Protein AF-A0A7X3UVV7-F1 (afdb_monomer_lite)

Radius of gyration: 14.04 Å; chains: 1; bounding box: 35×24×39 Å

Foldseek 3Di:
DVVPPDPDPVSVVLFVVCQVVVAKDWDWDADPNFIKTKIKHFDFQQDPVSLVPLLPDPPRPDNPHDGGHRRTIDIDIDTPD

Sequence (81 aa):
NSQNAPASDHERQMLEQVVEFGEVMEGEVTSNDKRYFQAIYPDRAVSRACVSCHNAHTESPKRDFKLNDVMGGLVIEVPLD

Secondary structure (DSSP, 8-state):
-GGGS-SSHHHHHHHHHHH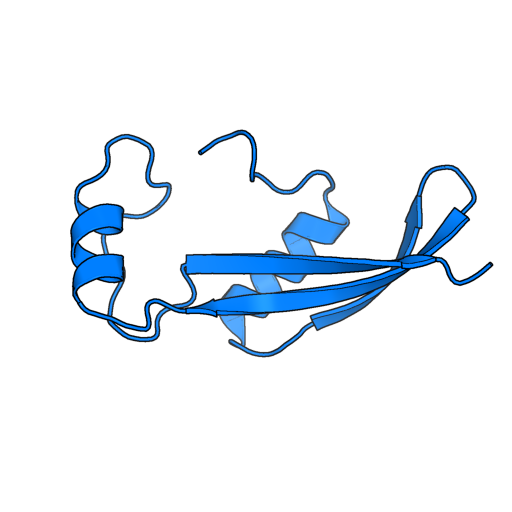HH-S-EEEEEEETTEEEEEEEEEEE--SHHHHHHHHH-TT-S-S---TT-EEEEEEEEEE--

pLDDT: mean 93.43, std 4.6, range [71.75, 98.06]

Structure (mmCIF, N/CA/C/O backbone):
data_AF-A0A7X3UVV7-F1
#
_entry.id   AF-A0A7X3UVV7-F1
#
loop_
_atom_site.group_PDB
_atom_site.id
_atom_site.type_symbol
_atom_site.label_atom_id
_atom_site.label_alt_id
_atom_site.label_comp_id
_atom_site.label_asym_id
_atom_site.label_entity_id
_atom_site.label_seq_id
_atom_site.pdbx_PDB_ins_code
_atom_site.Cartn_x
_atom_site.Cartn_y
_atom_site.Cartn_z
_atom_site.occupancy
_atom_site.B_iso_or_equiv
_atom_site.auth_seq_id
_atom_site.auth_comp_id
_atom_site.auth_asym_id
_atom_site.auth_atom_id
_atom_site.pdbx_PDB_model_num
ATOM 1 N N . ASN A 1 1 ? 9.100 7.636 -0.118 1.00 71.75 1 ASN A N 1
ATOM 2 C CA . ASN A 1 1 ? 8.155 8.596 0.493 1.00 71.75 1 ASN A CA 1
ATOM 3 C C . ASN A 1 1 ? 7.985 8.266 1.972 1.00 71.75 1 ASN A C 1
ATOM 5 O O . ASN A 1 1 ? 7.352 7.268 2.288 1.00 71.75 1 ASN A O 1
ATOM 9 N N . SER A 1 2 ? 8.568 9.069 2.862 1.00 78.12 2 SER A N 1
ATOM 10 C CA . SER A 1 2 ? 8.499 8.861 4.318 1.00 78.12 2 SER A CA 1
ATOM 11 C C . SER A 1 2 ? 7.114 9.116 4.915 1.00 78.12 2 SER A C 1
ATOM 13 O O . SER A 1 2 ? 6.818 8.580 5.975 1.00 78.12 2 SER A O 1
ATOM 15 N N . GLN A 1 3 ? 6.256 9.886 4.237 1.00 85.50 3 GLN A N 1
ATOM 16 C CA . GLN A 1 3 ? 4.892 10.166 4.704 1.00 85.50 3 GLN A CA 1
ATOM 17 C C . GLN A 1 3 ? 3.974 8.939 4.636 1.00 85.50 3 GLN A C 1
ATOM 19 O O . GL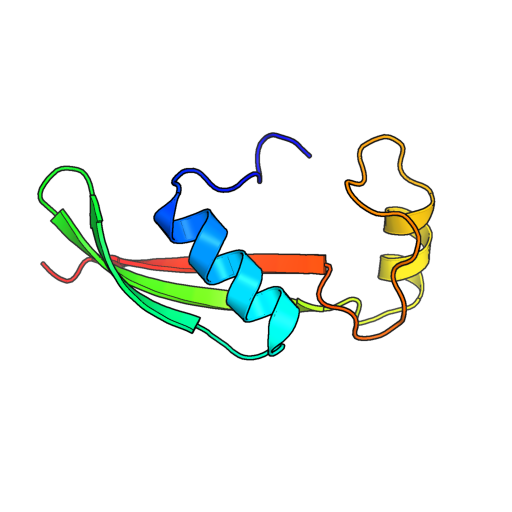N A 1 3 ? 2.968 8.903 5.330 1.00 85.50 3 GLN A O 1
ATOM 24 N N . ASN A 1 4 ? 4.335 7.938 3.825 1.00 86.19 4 ASN A N 1
ATOM 25 C CA . ASN A 1 4 ? 3.580 6.693 3.662 1.00 86.19 4 ASN A CA 1
ATOM 26 C C . ASN A 1 4 ? 4.232 5.524 4.424 1.00 86.19 4 ASN A C 1
ATOM 28 O O . ASN A 1 4 ? 4.010 4.365 4.082 1.00 86.19 4 ASN A O 1
ATOM 32 N N . ALA A 1 5 ? 5.122 5.811 5.377 1.00 88.12 5 ALA A N 1
ATOM 33 C CA . ALA A 1 5 ? 5.660 4.776 6.248 1.00 88.12 5 ALA A CA 1
ATOM 34 C C . ALA A 1 5 ? 4.576 4.315 7.242 1.00 88.12 5 ALA A C 1
ATOM 36 O O . ALA A 1 5 ? 3.736 5.136 7.614 1.00 88.12 5 ALA A O 1
ATOM 37 N N . PRO A 1 6 ? 4.619 3.054 7.713 1.00 89.44 6 PRO A N 1
ATOM 38 C CA . PRO A 1 6 ? 3.671 2.564 8.709 1.00 89.44 6 PRO A CA 1
ATOM 39 C C . PRO A 1 6 ? 3.603 3.477 9.936 1.00 89.44 6 PRO A C 1
ATOM 41 O O . PRO A 1 6 ? 4.645 3.841 10.494 1.00 89.44 6 PRO A O 1
ATOM 44 N N . ALA A 1 7 ? 2.389 3.818 10.369 1.00 87.44 7 ALA A N 1
ATOM 45 C CA . ALA A 1 7 ? 2.142 4.725 11.487 1.00 87.44 7 ALA A CA 1
ATOM 46 C C . ALA A 1 7 ? 2.244 4.030 12.857 1.00 87.44 7 ALA A C 1
ATOM 48 O O . ALA A 1 7 ? 2.366 4.700 13.884 1.00 87.44 7 ALA A O 1
ATOM 49 N N . SER A 1 8 ? 2.219 2.694 12.888 1.00 87.38 8 SER A N 1
ATOM 50 C CA . SER A 1 8 ? 2.341 1.885 14.106 1.00 87.38 8 SER A CA 1
ATOM 51 C C . SER A 1 8 ? 3.155 0.606 13.885 1.00 87.38 8 SER A C 1
ATOM 53 O O . SER A 1 8 ? 3.360 0.162 12.753 1.00 87.38 8 SER A O 1
ATOM 55 N N . ASP A 1 9 ? 3.605 -0.022 14.976 1.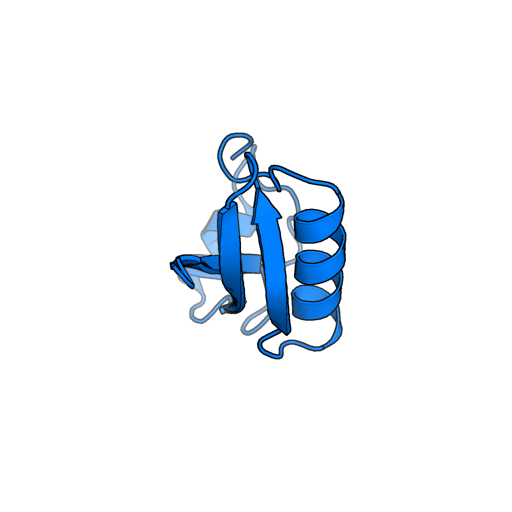00 89.94 9 ASP A N 1
ATOM 56 C CA . ASP A 1 9 ? 4.278 -1.328 14.915 1.00 89.94 9 ASP A CA 1
ATOM 57 C C . ASP A 1 9 ? 3.339 -2.437 14.427 1.00 89.94 9 ASP A C 1
ATOM 59 O O . ASP A 1 9 ? 3.778 -3.355 13.738 1.00 89.94 9 ASP A O 1
ATOM 63 N N . HIS A 1 10 ? 2.045 -2.327 14.739 1.00 87.56 10 HIS A N 1
ATOM 64 C CA . HIS A 1 10 ? 1.030 -3.256 14.254 1.00 87.56 10 HIS A CA 1
ATOM 65 C C . HIS A 1 10 ? 0.882 -3.172 12.731 1.00 87.56 10 HIS A C 1
ATOM 67 O O . HIS A 1 10 ? 0.975 -4.184 12.042 1.00 87.56 10 HIS A O 1
ATOM 73 N N . GLU A 1 11 ? 0.743 -1.956 12.199 1.00 90.50 11 GLU A N 1
ATOM 74 C CA . GLU A 1 11 ? 0.669 -1.724 10.755 1.00 90.50 11 GLU A CA 1
ATOM 75 C C . GLU A 1 11 ? 1.946 -2.195 10.048 1.00 90.50 11 GLU A C 1
ATOM 77 O O . GLU A 1 11 ? 1.870 -2.800 8.982 1.00 90.50 11 GLU A O 1
ATOM 82 N N . ARG A 1 12 ? 3.124 -1.996 10.662 1.00 92.56 12 ARG A N 1
ATOM 83 C CA . ARG A 1 12 ? 4.390 -2.512 10.124 1.00 92.56 12 ARG A CA 1
ATOM 84 C C . ARG A 1 12 ? 4.373 -4.036 10.005 1.00 92.56 12 ARG A C 1
ATOM 86 O O . ARG A 1 12 ? 4.684 -4.549 8.937 1.00 92.56 12 ARG A O 1
ATOM 93 N N . GLN A 1 13 ? 3.989 -4.744 11.066 1.00 93.06 13 GLN A N 1
ATOM 94 C CA . GLN A 1 13 ? 3.937 -6.211 11.070 1.00 93.06 13 GLN A CA 1
ATOM 95 C C . GLN A 1 13 ? 2.914 -6.755 10.068 1.00 93.06 13 GLN A C 1
ATOM 97 O O . GLN A 1 13 ? 3.178 -7.744 9.387 1.00 93.06 13 GLN A O 1
ATOM 102 N N . MET A 1 14 ? 1.750 -6.111 9.954 1.00 93.19 14 MET A N 1
ATOM 103 C CA . MET A 1 14 ? 0.743 -6.495 8.966 1.00 93.19 14 MET A CA 1
ATOM 104 C C . MET A 1 14 ? 1.239 -6.244 7.539 1.00 93.19 14 MET A C 1
ATOM 106 O O . MET A 1 14 ? 1.089 -7.108 6.679 1.00 93.19 14 MET A O 1
ATOM 110 N N . LEU A 1 15 ? 1.893 -5.107 7.282 1.00 94.00 15 LEU A N 1
ATOM 111 C CA . LEU A 1 15 ? 2.483 -4.810 5.978 1.00 94.00 15 LEU A CA 1
ATOM 112 C C . LEU A 1 15 ? 3.601 -5.799 5.612 1.00 94.00 15 LEU A C 1
ATOM 114 O O . LEU A 1 15 ? 3.693 -6.205 4.457 1.00 94.00 15 LEU A O 1
ATOM 118 N N . GLU A 1 16 ? 4.429 -6.216 6.571 1.00 94.44 16 GLU A N 1
ATOM 119 C CA . GLU A 1 16 ? 5.443 -7.258 6.361 1.00 94.44 16 GLU A CA 1
ATOM 120 C C . GLU A 1 16 ? 4.804 -8.581 5.912 1.00 94.44 16 GLU A C 1
ATOM 122 O O . GLU A 1 16 ? 5.270 -9.177 4.942 1.00 94.44 16 GLU A O 1
ATOM 127 N N . GLN A 1 17 ? 3.683 -8.983 6.522 1.00 95.81 17 GLN A N 1
ATOM 128 C CA . GLN A 1 17 ? 2.922 -10.170 6.110 1.00 95.81 17 GLN A CA 1
ATOM 129 C C . GLN A 1 17 ? 2.298 -10.009 4.716 1.00 95.81 17 GLN A C 1
ATOM 131 O O . GLN A 1 17 ? 2.364 -10.931 3.905 1.00 95.81 17 GLN A O 1
ATOM 136 N N . VAL A 1 18 ? 1.761 -8.829 4.384 1.00 96.56 18 VAL A N 1
ATOM 137 C CA . VAL A 1 18 ? 1.270 -8.529 3.025 1.00 96.56 18 VAL A CA 1
ATOM 138 C C . VAL A 1 18 ? 2.393 -8.664 1.995 1.00 96.56 18 VAL A C 1
ATOM 140 O O . VAL A 1 18 ? 2.176 -9.194 0.906 1.00 96.56 18 VAL A O 1
ATOM 143 N N . VAL A 1 19 ? 3.601 -8.195 2.315 1.00 94.56 19 VAL A N 1
ATOM 144 C CA . VAL A 1 19 ? 4.768 -8.308 1.429 1.00 94.56 19 VAL A CA 1
ATOM 145 C C . VAL A 1 19 ? 5.242 -9.759 1.306 1.00 94.56 19 VAL A C 1
ATOM 147 O O . VAL A 1 19 ? 5.605 -10.175 0.205 1.00 94.56 19 VAL A O 1
ATOM 150 N N . GLU A 1 20 ? 5.231 -10.525 2.399 1.00 94.81 20 GLU A N 1
ATOM 151 C CA . GLU A 1 20 ? 5.658 -11.928 2.433 1.00 94.81 20 GLU A CA 1
ATOM 152 C C . GLU A 1 20 ? 4.692 -12.852 1.681 1.00 94.81 20 GLU A C 1
ATOM 154 O O . GLU A 1 20 ? 5.112 -13.608 0.803 1.00 94.81 20 GLU A O 1
ATOM 159 N N . PHE A 1 21 ? 3.398 -12.779 1.996 1.00 95.81 21 PHE A N 1
ATOM 160 C CA . PHE A 1 21 ? 2.387 -13.681 1.442 1.00 95.81 21 PHE A CA 1
ATOM 161 C C . PHE A 1 21 ? 1.783 -13.162 0.137 1.00 95.81 21 PHE A C 1
ATOM 163 O O . PHE A 1 21 ? 1.330 -13.940 -0.702 1.00 95.81 21 PHE A O 1
ATOM 170 N N . GLY A 1 22 ? 1.788 -11.845 -0.076 1.00 95.81 22 GLY A N 1
ATOM 171 C CA . GLY A 1 22 ? 1.119 -11.230 -1.219 1.00 95.81 22 GLY A CA 1
ATOM 172 C C . GLY A 1 22 ? -0.409 -11.306 -1.143 1.00 95.81 22 GLY A C 1
ATOM 173 O O . GLY A 1 22 ? -1.077 -11.163 -2.170 1.00 95.81 22 GLY A O 1
ATOM 174 N N . GLU A 1 23 ? -0.964 -11.537 0.039 1.00 96.56 23 GLU A N 1
ATOM 175 C CA . GLU A 1 23 ? -2.403 -11.618 0.274 1.00 96.56 23 GLU A CA 1
ATOM 176 C C . GLU A 1 23 ? -2.889 -10.413 1.083 1.00 96.56 23 GLU A C 1
ATOM 178 O O . GLU A 1 23 ? -2.093 -9.637 1.616 1.00 96.56 23 GLU A O 1
ATOM 183 N N . VAL A 1 24 ? -4.208 -10.217 1.110 1.00 97.19 24 VAL A N 1
ATOM 184 C CA . VAL A 1 24 ? -4.821 -9.211 1.979 1.00 97.19 24 VAL A CA 1
ATOM 185 C C . VAL A 1 24 ? -4.682 -9.662 3.431 1.00 97.19 24 VAL A C 1
ATOM 187 O O . VAL A 1 24 ? -4.945 -10.820 3.748 1.00 97.19 24 VAL A O 1
ATOM 190 N N . MET A 1 25 ? -4.282 -8.743 4.305 1.00 96.25 25 MET A N 1
ATOM 191 C CA . MET A 1 25 ? -4.261 -8.976 5.748 1.00 96.25 25 MET A CA 1
ATOM 192 C C . MET A 1 25 ? -5.382 -8.173 6.394 1.00 96.25 25 MET A C 1
ATOM 194 O O . MET A 1 25 ? -5.476 -6.966 6.175 1.00 96.25 25 MET A O 1
ATOM 198 N N . GLU A 1 26 ? -6.231 -8.840 7.169 1.00 95.31 26 GLU A N 1
ATOM 199 C CA . GLU A 1 26 ? -7.409 -8.257 7.812 1.00 95.31 26 GLU A CA 1
ATOM 200 C C . GLU A 1 26 ? -7.336 -8.448 9.330 1.00 95.31 26 GLU A C 1
ATOM 202 O O . GLU A 1 26 ? -6.819 -9.455 9.819 1.00 95.31 26 GLU A O 1
ATOM 207 N N . GLY A 1 27 ? -7.881 -7.500 10.086 1.00 92.12 27 GLY A N 1
ATOM 208 C CA . GLY A 1 27 ? -7.923 -7.577 11.540 1.00 92.12 27 GLY A CA 1
ATOM 209 C C . GLY A 1 27 ? -8.728 -6.452 12.174 1.00 92.12 27 GLY A C 1
ATOM 210 O O . GLY A 1 27 ? -9.222 -5.551 11.500 1.00 92.12 27 GLY A O 1
ATOM 211 N N . GLU A 1 28 ? -8.856 -6.499 13.495 1.00 93.06 28 GLU A N 1
ATOM 212 C CA . GLU A 1 28 ? -9.390 -5.386 14.276 1.00 93.06 28 GLU A CA 1
ATOM 213 C C . GLU A 1 28 ? -8.257 -4.658 14.994 1.00 93.06 28 GLU A C 1
ATOM 215 O O . GLU A 1 28 ? -7.384 -5.286 15.596 1.00 93.06 28 GLU A O 1
ATOM 220 N N . VAL A 1 29 ? -8.303 -3.328 14.974 1.00 91.31 29 VAL A N 1
ATOM 221 C CA . VAL A 1 29 ? -7.331 -2.465 15.646 1.00 91.31 29 VAL A CA 1
ATOM 222 C C . VAL A 1 29 ? -8.043 -1.457 16.535 1.00 91.31 29 VAL A C 1
ATOM 224 O O . VAL A 1 29 ? -9.101 -0.929 16.188 1.00 91.31 29 VAL A O 1
ATOM 227 N N . THR A 1 30 ? -7.447 -1.168 17.690 1.00 90.62 30 THR A N 1
ATOM 228 C CA . THR A 1 30 ? -7.911 -0.099 18.579 1.00 90.62 30 THR A CA 1
ATOM 229 C C . THR A 1 30 ? -6.972 1.088 18.454 1.00 90.62 30 THR A C 1
ATOM 231 O O . THR A 1 30 ? -5.775 0.965 18.708 1.00 90.62 30 THR A O 1
ATOM 234 N N . SER A 1 31 ? -7.519 2.247 18.095 1.00 85.50 31 SER A N 1
ATOM 235 C CA . SER A 1 31 ? -6.784 3.506 17.980 1.00 85.50 31 SER A CA 1
ATOM 236 C C . SER A 1 31 ? -7.594 4.636 18.608 1.00 85.50 31 SER A C 1
ATOM 238 O O . SER A 1 31 ? -8.765 4.820 18.277 1.00 85.50 31 SER A O 1
ATOM 240 N N . ASN A 1 32 ? -6.980 5.391 19.528 1.00 87.56 32 ASN A N 1
ATOM 241 C CA . ASN A 1 32 ? -7.632 6.469 20.288 1.00 87.56 32 ASN A CA 1
ATOM 242 C C . ASN A 1 32 ? -8.974 6.039 20.917 1.00 87.56 32 ASN A C 1
ATOM 244 O O . ASN A 1 32 ? -9.991 6.706 20.725 1.00 87.56 32 ASN A O 1
ATOM 248 N N . ASP A 1 33 ? -8.976 4.890 21.601 1.00 90.19 33 ASP A N 1
ATOM 249 C CA . ASP A 1 33 ? -10.152 4.287 22.251 1.00 90.19 33 ASP A CA 1
ATOM 250 C C . ASP A 1 33 ? -11.329 3.957 21.309 1.00 90.19 33 ASP A C 1
ATOM 252 O O . ASP A 1 33 ? -12.439 3.693 21.766 1.00 90.19 33 ASP A O 1
ATOM 256 N N . LYS A 1 34 ? -11.093 3.932 19.992 1.00 92.56 34 LYS A N 1
ATOM 257 C CA . LYS A 1 34 ? -12.061 3.508 18.974 1.00 92.56 34 LYS A CA 1
ATOM 258 C C . LYS A 1 34 ? -11.598 2.235 18.288 1.00 92.56 34 LYS A C 1
ATOM 260 O O . LYS A 1 34 ? -10.403 2.064 18.040 1.00 92.56 34 LYS A O 1
ATOM 265 N N . ARG A 1 35 ? -12.547 1.361 17.958 1.00 94.62 35 ARG A N 1
ATOM 266 C CA . ARG A 1 35 ? -12.284 0.116 17.233 1.00 94.62 35 ARG A CA 1
ATOM 267 C C . ARG A 1 35 ? -12.492 0.312 15.739 1.00 94.62 35 ARG A C 1
ATOM 269 O O . ARG A 1 35 ? -13.471 0.923 15.312 1.00 94.62 35 ARG A O 1
ATOM 276 N N . TYR A 1 36 ? -11.583 -0.250 14.959 1.00 94.75 36 TYR A N 1
ATOM 277 C CA . TYR A 1 36 ? -11.637 -0.250 13.506 1.00 94.75 36 TYR A CA 1
ATOM 278 C C . TYR A 1 36 ? -11.434 -1.668 12.994 1.00 94.75 36 TYR A C 1
ATOM 280 O O . TYR A 1 36 ? -10.593 -2.405 13.505 1.00 94.75 36 TYR A O 1
ATOM 288 N N . PHE A 1 37 ? -12.170 -2.026 11.951 1.00 94.94 37 PHE A N 1
ATOM 289 C CA . PHE A 1 37 ? -11.758 -3.088 11.051 1.00 94.94 37 PHE A CA 1
ATOM 290 C C . PHE A 1 37 ? -10.683 -2.523 10.125 1.00 94.94 37 PHE A C 1
ATOM 292 O O . PHE A 1 37 ? -10.917 -1.509 9.466 1.00 94.94 37 PHE A O 1
ATOM 299 N N . GLN A 1 38 ? -9.519 -3.160 10.085 1.00 94.75 38 GLN A N 1
ATOM 300 C CA . GLN A 1 38 ? -8.399 -2.783 9.234 1.00 94.75 38 GLN A CA 1
ATOM 301 C C . GLN A 1 38 ? -8.140 -3.888 8.208 1.00 94.75 38 GLN A C 1
ATOM 303 O O . GLN A 1 38 ? -8.051 -5.062 8.560 1.00 94.75 38 GLN A O 1
ATOM 308 N N . ALA A 1 39 ? -7.977 -3.501 6.945 1.00 96.00 39 ALA A N 1
ATOM 309 C CA . ALA A 1 39 ? -7.532 -4.378 5.869 1.00 96.00 39 ALA A CA 1
ATOM 310 C C . ALA A 1 39 ? -6.376 -3.727 5.104 1.00 96.00 39 ALA A C 1
ATOM 312 O O . ALA A 1 39 ? -6.473 -2.562 4.712 1.00 96.00 39 ALA A O 1
ATOM 313 N N . ILE A 1 40 ? -5.292 -4.470 4.870 1.00 96.62 40 ILE A N 1
ATOM 314 C CA . ILE A 1 40 ? -4.134 -4.015 4.096 1.00 96.62 40 ILE A CA 1
ATOM 315 C C . ILE A 1 40 ? -4.044 -4.828 2.806 1.00 96.62 40 ILE A C 1
ATOM 317 O O . ILE A 1 40 ? -3.794 -6.032 2.829 1.00 96.62 40 ILE A O 1
ATOM 321 N N . TYR A 1 41 ? -4.241 -4.158 1.673 1.00 97.12 41 TYR A N 1
ATOM 322 C CA . TYR A 1 41 ? -4.203 -4.767 0.343 1.00 97.12 41 TYR A CA 1
ATOM 323 C C . TYR A 1 41 ? -2.815 -4.619 -0.286 1.00 97.12 41 TYR A C 1
ATOM 325 O O . TYR A 1 41 ? -2.272 -3.515 -0.249 1.00 97.12 41 TYR A O 1
ATOM 333 N N . PRO A 1 42 ? -2.252 -5.664 -0.921 1.00 97.62 42 PRO A N 1
ATOM 334 C CA . PRO A 1 42 ? -0.946 -5.582 -1.571 1.00 97.62 42 PRO A CA 1
ATOM 335 C C . PRO A 1 42 ? -0.980 -4.638 -2.778 1.00 97.62 42 PRO A C 1
ATOM 337 O O . PRO A 1 42 ? -1.685 -4.891 -3.758 1.00 97.62 42 PRO A O 1
ATOM 340 N N . ASP A 1 43 ? -0.158 -3.589 -2.750 1.00 96.44 43 ASP A N 1
ATOM 341 C CA . ASP A 1 43 ? 0.081 -2.736 -3.915 1.00 96.44 43 ASP A CA 1
ATOM 342 C C . ASP A 1 43 ? 1.185 -3.358 -4.772 1.00 96.44 43 ASP A C 1
ATOM 344 O O . ASP A 1 43 ? 2.353 -3.411 -4.379 1.00 96.44 43 ASP A O 1
ATOM 348 N N . ARG A 1 44 ? 0.804 -3.896 -5.931 1.00 97.44 44 ARG A N 1
ATOM 349 C CA . ARG A 1 44 ? 1.701 -4.663 -6.798 1.00 97.44 44 ARG A CA 1
ATOM 350 C C . ARG A 1 44 ? 2.264 -3.807 -7.917 1.00 97.44 44 ARG A C 1
ATOM 352 O O . ARG A 1 44 ? 1.586 -2.964 -8.497 1.00 97.44 44 ARG A O 1
ATOM 359 N N . ALA A 1 45 ? 3.491 -4.115 -8.323 1.00 97.50 45 ALA A N 1
ATOM 360 C CA . ALA A 1 45 ? 4.091 -3.571 -9.532 1.00 97.50 45 ALA A CA 1
ATOM 361 C C . ALA A 1 45 ? 3.386 -4.126 -10.788 1.00 97.50 45 ALA A C 1
ATOM 363 O O . ALA A 1 45 ? 3.892 -5.028 -11.453 1.00 97.50 45 ALA A O 1
ATOM 364 N N . VAL A 1 46 ? 2.202 -3.602 -11.115 1.00 97.06 46 VAL A N 1
ATOM 365 C CA . VAL A 1 46 ? 1.321 -4.120 -12.181 1.00 97.06 46 VAL A 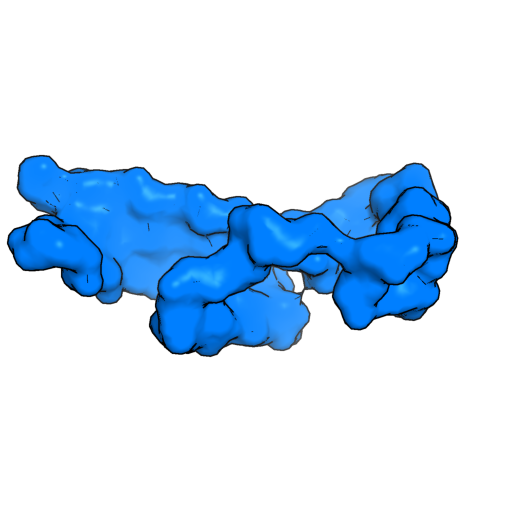CA 1
ATOM 366 C C . VAL A 1 46 ? 1.791 -3.782 -13.597 1.00 97.06 46 VAL A C 1
ATOM 368 O O . VAL A 1 46 ? 1.296 -4.341 -14.574 1.00 97.06 46 VAL A O 1
ATOM 371 N N . SER A 1 47 ? 2.750 -2.864 -13.744 1.00 97.94 47 SER A N 1
ATOM 372 C CA . SER A 1 47 ? 3.286 -2.474 -15.048 1.00 97.94 47 SER A CA 1
ATOM 373 C C . SER A 1 47 ? 4.795 -2.243 -15.014 1.00 97.94 47 SER A C 1
ATOM 375 O O . SER A 1 47 ? 5.397 -1.987 -13.970 1.00 97.94 47 SER A O 1
ATOM 377 N N . ARG A 1 48 ? 5.421 -2.258 -16.198 1.00 97.12 48 ARG A N 1
ATOM 378 C CA . ARG A 1 48 ? 6.842 -1.902 -16.352 1.00 97.12 48 ARG A CA 1
ATOM 379 C C . ARG A 1 48 ? 7.141 -0.471 -15.904 1.00 97.12 48 ARG A C 1
ATOM 381 O O . ARG A 1 48 ? 8.246 -0.212 -15.440 1.00 97.12 48 ARG A O 1
ATOM 388 N N . ALA A 1 49 ? 6.177 0.443 -16.029 1.00 97.31 49 ALA A N 1
ATOM 389 C CA . ALA A 1 49 ? 6.342 1.822 -15.583 1.00 97.31 49 ALA A CA 1
ATOM 390 C C . ALA A 1 49 ? 6.470 1.902 -14.053 1.00 97.31 49 ALA A C 1
ATOM 392 O O . ALA A 1 49 ? 7.337 2.626 -13.565 1.00 97.31 49 ALA A O 1
ATOM 393 N N . CYS A 1 50 ? 5.689 1.095 -13.316 1.00 96.81 50 CYS A N 1
ATOM 394 C CA . CYS A 1 50 ? 5.804 0.958 -11.860 1.00 96.81 50 CYS A CA 1
ATOM 395 C C . CYS A 1 50 ? 7.238 0.560 -11.482 1.00 96.81 50 CYS A C 1
ATOM 397 O O . CYS A 1 50 ? 7.919 1.279 -10.758 1.00 96.81 50 CYS A O 1
ATOM 399 N N . VAL A 1 51 ? 7.744 -0.527 -12.074 1.00 98.06 51 VAL A N 1
ATOM 400 C CA . VAL A 1 51 ? 9.105 -1.022 -11.811 1.00 98.06 51 VAL A CA 1
ATOM 401 C C . VAL A 1 51 ? 10.170 0.020 -12.165 1.00 98.06 51 VAL A C 1
ATOM 403 O O . VAL A 1 51 ? 11.064 0.294 -11.369 1.00 98.06 51 VAL A O 1
ATOM 406 N N . SER A 1 52 ? 10.080 0.621 -13.354 1.00 97.75 52 SER A N 1
ATOM 407 C CA . SER A 1 52 ? 11.100 1.547 -13.853 1.00 97.75 52 SER A CA 1
ATOM 408 C C . SER A 1 52 ? 11.235 2.792 -12.983 1.00 97.75 52 SER A C 1
ATOM 410 O O . SER A 1 52 ? 12.354 3.214 -12.705 1.00 97.75 52 SER A O 1
ATOM 412 N N . CYS A 1 53 ? 10.116 3.396 -12.576 1.00 96.38 53 CYS A N 1
ATOM 413 C CA . CYS A 1 53 ? 10.154 4.599 -11.754 1.00 96.38 53 CYS A CA 1
ATOM 414 C C . CYS A 1 53 ? 10.650 4.270 -10.342 1.00 96.38 53 CYS A C 1
ATOM 416 O O . CYS A 1 53 ? 11.602 4.887 -9.866 1.00 96.38 53 CYS A O 1
ATOM 418 N N . HIS A 1 54 ? 10.076 3.246 -9.701 1.00 95.31 54 HIS A N 1
ATOM 419 C CA . HIS A 1 54 ? 10.429 2.888 -8.327 1.00 95.31 54 HIS A CA 1
ATOM 420 C C . HIS A 1 54 ? 11.883 2.414 -8.200 1.00 95.31 54 HIS A C 1
ATOM 422 O O . HIS A 1 54 ? 12.558 2.778 -7.242 1.00 95.31 54 HIS A O 1
ATOM 428 N N . ASN A 1 55 ? 12.428 1.701 -9.187 1.00 97.06 55 ASN A N 1
ATOM 429 C CA . ASN A 1 55 ? 13.837 1.305 -9.145 1.00 97.06 55 ASN A CA 1
ATOM 430 C C . ASN A 1 55 ? 14.810 2.470 -9.392 1.00 97.06 55 ASN A C 1
ATOM 432 O O . ASN A 1 55 ? 15.946 2.420 -8.923 1.00 97.06 55 ASN A O 1
ATOM 436 N N . ALA A 1 56 ? 14.388 3.526 -10.095 1.00 96.94 56 ALA A N 1
ATOM 437 C CA . ALA A 1 56 ? 15.230 4.687 -10.392 1.00 96.94 56 ALA A CA 1
ATOM 438 C C . ALA A 1 56 ? 15.121 5.815 -9.349 1.00 96.94 56 ALA A C 1
ATOM 440 O O . ALA A 1 56 ? 16.018 6.655 -9.256 1.00 96.94 56 ALA A O 1
ATOM 441 N N . HIS A 1 57 ? 14.037 5.864 -8.572 1.00 94.00 57 HIS A N 1
ATOM 442 C CA . HIS A 1 57 ? 13.766 6.988 -7.680 1.00 94.00 57 HIS A CA 1
ATOM 443 C C . HIS A 1 57 ? 14.706 7.010 -6.461 1.00 94.00 57 HIS A C 1
ATOM 445 O O . HIS A 1 57 ? 14.979 5.989 -5.816 1.00 94.00 57 HIS A O 1
ATOM 451 N N . THR A 1 58 ? 15.193 8.200 -6.100 1.00 92.25 58 THR A N 1
ATOM 452 C CA . THR A 1 58 ? 16.132 8.386 -4.981 1.00 92.25 58 THR A CA 1
ATOM 453 C C . THR A 1 58 ? 15.502 8.037 -3.635 1.00 92.25 58 THR A C 1
ATOM 455 O O . THR A 1 58 ? 16.151 7.404 -2.812 1.00 92.25 58 THR A O 1
ATOM 458 N N . GLU A 1 59 ? 14.224 8.356 -3.446 1.00 90.06 59 GLU A N 1
ATOM 459 C CA . GLU A 1 59 ? 13.475 8.057 -2.215 1.00 90.06 59 GLU A CA 1
ATOM 460 C C . GLU A 1 59 ? 12.782 6.686 -2.197 1.00 90.06 59 GLU A C 1
ATOM 462 O O . GLU A 1 59 ? 11.920 6.442 -1.343 1.00 90.06 59 GLU A O 1
ATOM 467 N N . SER A 1 60 ? 13.071 5.815 -3.168 1.00 90.75 60 SER A N 1
ATOM 468 C CA . SER A 1 60 ? 12.520 4.463 -3.132 1.00 90.75 60 SER A CA 1
ATOM 469 C C . SER A 1 60 ? 13.196 3.644 -2.026 1.00 90.75 60 SER A C 1
ATOM 471 O O . SER A 1 60 ? 14.429 3.633 -1.967 1.00 90.75 60 SER A O 1
ATOM 473 N N . PRO A 1 61 ? 12.433 2.934 -1.172 1.00 87.88 61 PRO A N 1
ATOM 474 C CA . PRO A 1 61 ? 13.001 2.101 -0.108 1.00 87.88 61 PRO A CA 1
ATOM 475 C C . PRO A 1 61 ? 13.727 0.859 -0.649 1.00 87.88 61 PRO A C 1
ATOM 477 O O . PRO A 1 61 ? 14.569 0.287 0.037 1.00 87.88 61 PRO A O 1
ATOM 480 N N . LYS A 1 62 ? 13.409 0.447 -1.882 1.00 91.56 62 LYS A N 1
ATOM 481 C CA . LYS A 1 62 ? 13.939 -0.736 -2.567 1.00 91.56 62 LYS A CA 1
ATOM 482 C C . LYS A 1 62 ? 14.094 -0.433 -4.066 1.00 91.56 62 LYS A C 1
ATOM 484 O O . LYS A 1 62 ? 13.328 0.362 -4.607 1.00 91.56 62 LYS A O 1
ATOM 489 N N . ARG A 1 63 ? 15.101 -1.008 -4.741 1.00 95.38 63 ARG A N 1
ATOM 490 C CA . ARG A 1 63 ? 15.428 -0.691 -6.156 1.00 95.38 63 ARG A CA 1
ATOM 491 C C . ARG A 1 63 ? 15.571 -1.895 -7.089 1.00 95.38 63 ARG A C 1
ATOM 493 O O . ARG A 1 63 ? 16.075 -1.772 -8.201 1.00 95.38 63 ARG A O 1
ATOM 500 N N . ASP A 1 64 ? 15.129 -3.054 -6.643 1.00 96.50 64 ASP A N 1
ATOM 501 C CA . ASP A 1 64 ? 15.166 -4.321 -7.370 1.00 96.50 64 ASP A CA 1
ATOM 502 C C . ASP A 1 64 ? 13.761 -4.925 -7.521 1.00 96.50 64 ASP A C 1
ATOM 504 O O . ASP A 1 64 ? 13.616 -6.141 -7.631 1.00 96.50 64 ASP A O 1
ATOM 508 N N . PHE A 1 65 ? 12.721 -4.080 -7.551 1.00 97.12 65 PHE A N 1
ATOM 509 C CA . PHE A 1 65 ? 11.357 -4.523 -7.831 1.00 97.12 65 PHE A CA 1
ATOM 510 C C . PHE A 1 65 ? 11.273 -5.207 -9.198 1.00 97.12 65 PHE A C 1
ATOM 512 O O . PHE A 1 65 ? 11.896 -4.773 -10.174 1.00 97.12 65 PHE A O 1
ATOM 519 N N . LYS A 1 66 ? 10.455 -6.253 -9.273 1.00 97.69 66 LYS A N 1
ATOM 520 C CA . LYS A 1 66 ? 10.064 -6.968 -10.490 1.00 97.69 66 LYS A CA 1
ATOM 521 C C . LYS A 1 66 ? 8.563 -6.832 -10.719 1.00 97.69 66 LYS A C 1
ATOM 523 O O . LYS A 1 66 ? 7.815 -6.397 -9.849 1.00 97.69 66 LYS A O 1
ATOM 528 N N . LEU A 1 67 ? 8.115 -7.188 -11.923 1.00 97.69 67 LEU A N 1
ATOM 529 C CA . LEU A 1 67 ? 6.688 -7.191 -12.240 1.00 97.69 67 LEU A CA 1
ATOM 530 C C . LEU A 1 67 ? 5.949 -8.131 -11.274 1.00 97.69 67 LEU A C 1
ATOM 532 O O . LEU A 1 67 ? 6.375 -9.270 -11.093 1.00 97.69 67 LEU A O 1
ATOM 536 N N . ASN A 1 68 ? 4.837 -7.651 -10.720 1.00 96.31 68 ASN A N 1
ATOM 537 C CA . ASN A 1 68 ? 4.002 -8.296 -9.700 1.00 96.31 68 ASN A CA 1
ATOM 538 C C . ASN A 1 68 ? 4.585 -8.382 -8.279 1.00 96.31 68 ASN A C 1
ATOM 540 O O . ASN A 1 68 ? 3.878 -8.878 -7.396 1.00 96.31 68 ASN A O 1
ATOM 544 N N . ASP A 1 69 ? 5.792 -7.862 -8.028 1.00 97.50 69 ASP A N 1
ATOM 545 C CA . ASP A 1 69 ? 6.286 -7.697 -6.657 1.00 97.50 69 ASP A CA 1
ATOM 546 C C . ASP A 1 69 ? 5.350 -6.775 -5.869 1.00 97.50 69 ASP A C 1
ATOM 548 O O . ASP A 1 69 ? 4.811 -5.806 -6.415 1.00 97.50 69 ASP A O 1
ATOM 552 N N . VAL A 1 70 ? 5.187 -7.057 -4.577 1.00 97.19 70 VAL A N 1
ATOM 553 C CA . VAL A 1 70 ? 4.509 -6.148 -3.649 1.00 97.19 70 VAL A CA 1
ATOM 554 C C . VAL A 1 70 ? 5.450 -4.979 -3.348 1.00 97.19 70 VAL A C 1
ATOM 556 O O . VAL A 1 70 ? 6.575 -5.169 -2.886 1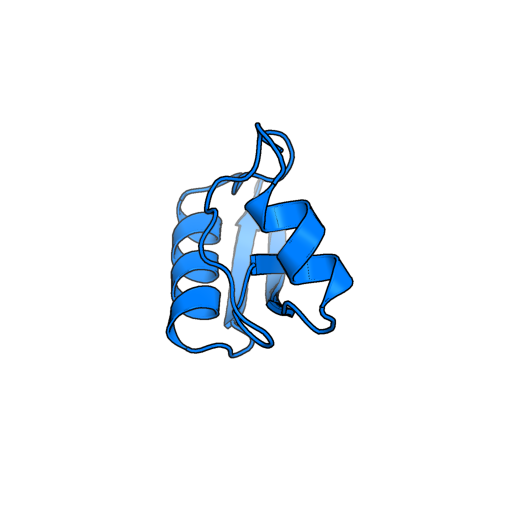.00 97.19 70 VAL A O 1
ATOM 559 N N . MET A 1 71 ? 4.999 -3.766 -3.657 1.00 94.94 71 MET A N 1
ATOM 560 C CA . MET A 1 71 ? 5.733 -2.513 -3.456 1.00 94.94 71 MET A CA 1
ATOM 561 C C . MET A 1 71 ? 5.344 -1.806 -2.156 1.00 94.94 71 MET A C 1
ATOM 563 O O . MET A 1 71 ? 6.109 -0.984 -1.653 1.00 94.94 71 MET A O 1
ATOM 567 N N . GLY A 1 72 ? 4.167 -2.124 -1.624 1.00 94.31 72 GLY A N 1
ATOM 568 C CA . GLY A 1 72 ? 3.607 -1.541 -0.414 1.00 94.31 72 GLY A CA 1
ATOM 569 C C . GLY A 1 72 ? 2.209 -2.091 -0.152 1.00 94.31 72 GLY A C 1
ATOM 570 O O . GLY A 1 72 ? 1.858 -3.165 -0.645 1.00 94.31 72 GLY A O 1
ATOM 571 N N . GLY A 1 73 ? 1.407 -1.341 0.600 1.00 94.69 73 GLY A N 1
ATOM 572 C CA . GLY A 1 73 ? 0.030 -1.715 0.890 1.00 94.69 73 GLY A CA 1
ATOM 573 C C . GLY A 1 73 ? -0.915 -0.520 0.934 1.00 94.69 73 GLY A C 1
ATOM 574 O O . GLY A 1 73 ? -0.509 0.592 1.269 1.00 94.69 73 GLY A O 1
ATOM 575 N N . LEU A 1 74 ? -2.178 -0.765 0.591 1.00 94.94 74 LEU A N 1
ATOM 576 C CA . LEU A 1 74 ? -3.289 0.155 0.815 1.00 94.94 74 LEU A CA 1
ATOM 577 C C . LEU A 1 74 ? -3.999 -0.247 2.106 1.00 94.94 74 LEU A C 1
ATOM 579 O O . LEU A 1 74 ? -4.602 -1.318 2.158 1.00 94.94 74 LEU A O 1
ATOM 583 N N . VAL A 1 75 ? -3.949 0.621 3.113 1.00 94.06 75 VAL A N 1
ATOM 584 C CA . VAL A 1 75 ? -4.657 0.433 4.383 1.00 94.06 75 VAL A CA 1
ATOM 585 C C . VAL A 1 75 ? -6.067 1.009 4.264 1.00 94.06 75 VAL A C 1
ATOM 587 O O . VAL A 1 75 ? -6.245 2.169 3.892 1.00 94.06 75 VAL A O 1
ATOM 590 N N . ILE A 1 76 ? -7.071 0.197 4.582 1.00 94.25 76 ILE A N 1
ATOM 591 C CA . ILE A 1 76 ? -8.470 0.602 4.704 1.00 94.25 76 ILE A CA 1
ATOM 592 C C . ILE A 1 76 ? -8.886 0.375 6.152 1.00 94.25 76 ILE A C 1
ATOM 594 O O . ILE A 1 76 ? -8.831 -0.752 6.633 1.00 94.25 76 ILE A O 1
ATOM 598 N N . GLU A 1 77 ? -9.326 1.438 6.823 1.00 93.94 77 GLU A N 1
ATOM 599 C CA . GLU A 1 77 ? -9.862 1.385 8.183 1.00 93.94 77 GLU A CA 1
ATOM 600 C C . GLU A 1 77 ? -11.334 1.791 8.179 1.00 93.94 77 GLU A C 1
ATO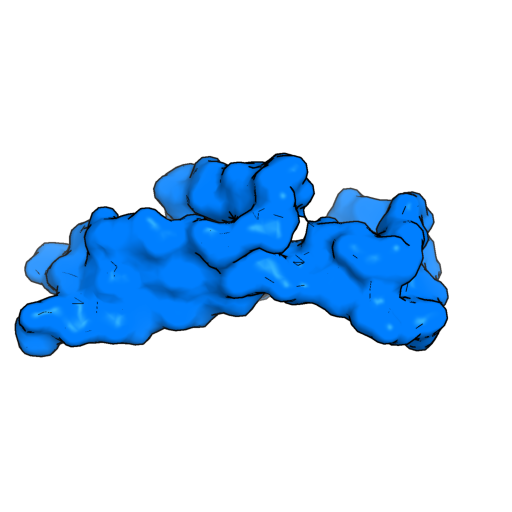M 602 O O . GLU A 1 77 ? -11.697 2.874 7.715 1.00 93.94 77 GLU A O 1
ATOM 607 N N . VAL A 1 78 ? -12.186 0.918 8.707 1.00 95.50 78 VAL A N 1
ATOM 608 C CA . VAL A 1 78 ? -13.624 1.153 8.847 1.00 95.50 78 VAL A CA 1
ATOM 609 C C . VAL A 1 78 ? -13.959 1.168 10.339 1.00 95.50 78 VAL A C 1
ATOM 611 O O . VAL A 1 78 ? -13.711 0.163 11.006 1.00 95.50 78 VAL A O 1
ATOM 614 N N . PRO A 1 79 ? -14.502 2.272 10.888 1.00 95.56 79 PRO A N 1
ATOM 615 C CA . PRO A 1 79 ? -14.951 2.312 12.277 1.00 95.56 79 PRO A CA 1
ATOM 616 C C . PRO A 1 79 ? -15.989 1.220 12.546 1.00 95.56 79 PRO A C 1
ATOM 618 O O . PRO A 1 79 ? -16.879 0.998 11.724 1.00 95.56 79 PRO A O 1
ATOM 621 N N . LEU A 1 80 ? -15.876 0.548 13.690 1.00 94.12 80 LEU A N 1
ATOM 622 C CA . LEU A 1 80 ? -16.826 -0.486 14.117 1.00 94.12 80 LEU A CA 1
ATOM 623 C C . LEU A 1 80 ? -17.956 0.056 15.007 1.00 94.12 80 LEU A C 1
ATOM 625 O O . LEU A 1 80 ? -18.885 -0.693 15.309 1.00 94.12 80 LEU A O 1
ATOM 629 N N . ASP A 1 81 ? -17.883 1.340 15.373 1.00 83.06 81 ASP A N 1
ATOM 630 C CA . ASP A 1 81 ? -18.836 2.068 16.218 1.00 83.06 81 ASP A CA 1
ATOM 631 C C . ASP A 1 81 ? -19.344 3.347 15.525 1.00 83.06 81 ASP A C 1
ATOM 633 O O . ASP A 1 81 ? -18.526 4.039 14.864 1.00 83.06 81 ASP A O 1
#